Protein AF-A0A840GKE6-F1 (afdb_monomer_lite)

Secondary structure (DSSP, 8-state):
----HHHHHHH-PEEEEPPHHHHHHTTS-TTSTT--HHHHHHHHHHHHHHHH-TTEEEE--HHHHHHHHHHHHHHHHHHHHHHHHHHHHHHHHHHHHHHTT-------GGGTTHHHHHHHHHHHHHHHHHHHHTTT-

pLDDT: mean 82.99, std 14.76, range [33.56, 96.19]

Sequence (137 aa):
MAFSVSENVTRGPAVLCLHTFIILDIMRDPTRDNANPADRLAALSILSAMKSTSQIVGLLAEQVQVEFMEYVKTVREEAERALSKLRERLRRLDAIKVALGAHGVADISHYDDHVSRSKLIAECVVRRQQCFFRQVS

Radius of gyration: 19.67 Å; chains: 1; bounding box: 44×26×59 Å

Structure (mmCIF, N/CA/C/O backbone):
data_AF-A0A840GKE6-F1
#
_entry.id   AF-A0A840GKE6-F1
#
loop_
_atom_site.group_PDB
_atom_site.id
_atom_site.type_symbol
_atom_site.label_atom_id
_atom_site.label_alt_id
_atom_site.label_comp_id
_atom_site.label_asym_id
_atom_site.label_entity_id
_atom_site.label_seq_id
_atom_site.pdbx_PDB_ins_code
_atom_site.Cartn_x
_atom_site.Cartn_y
_atom_site.Cartn_z
_atom_site.occupancy
_atom_site.B_iso_or_equiv
_atom_site.auth_seq_id
_atom_site.auth_comp_id
_atom_site.auth_asym_id
_atom_site.auth_atom_id
_atom_site.pdbx_PDB_model_num
ATOM 1 N N . MET A 1 1 ? -22.616 0.599 15.126 1.00 45.31 1 MET A N 1
ATOM 2 C CA . MET A 1 1 ? -23.079 0.263 16.484 1.00 45.31 1 MET A CA 1
ATOM 3 C C . MET A 1 1 ? -21.874 0.370 17.390 1.00 45.31 1 MET A C 1
ATOM 5 O O . MET A 1 1 ? -20.964 -0.434 17.232 1.00 45.31 1 MET A O 1
ATOM 9 N N . ALA A 1 2 ? -21.811 1.401 18.230 1.00 49.44 2 ALA A N 1
ATOM 10 C CA . ALA A 1 2 ? -20.909 1.390 19.375 1.00 49.44 2 ALA A CA 1
ATOM 11 C C . ALA A 1 2 ? -21.516 0.486 20.452 1.00 49.44 2 ALA A C 1
ATOM 13 O O . ALA A 1 2 ? -22.734 0.477 20.621 1.00 49.44 2 ALA A O 1
ATOM 14 N N . PHE A 1 3 ? -20.669 -0.295 21.113 1.00 55.22 3 PHE A N 1
ATOM 15 C CA . PHE A 1 3 ? -21.050 -1.162 22.224 1.00 55.22 3 PHE A CA 1
ATOM 16 C C . PHE A 1 3 ? -20.496 -0.559 23.508 1.00 55.22 3 PHE A C 1
ATOM 18 O O . PHE A 1 3 ? -19.355 -0.089 23.520 1.00 55.22 3 PHE A O 1
ATOM 25 N N . SER A 1 4 ? -21.276 -0.604 24.586 1.00 60.75 4 SER A N 1
ATOM 26 C CA . SER A 1 4 ? -20.770 -0.272 25.920 1.00 60.75 4 SER A CA 1
ATOM 27 C C . SER A 1 4 ? -19.608 -1.204 26.299 1.00 60.75 4 SER A C 1
ATOM 29 O O . SER A 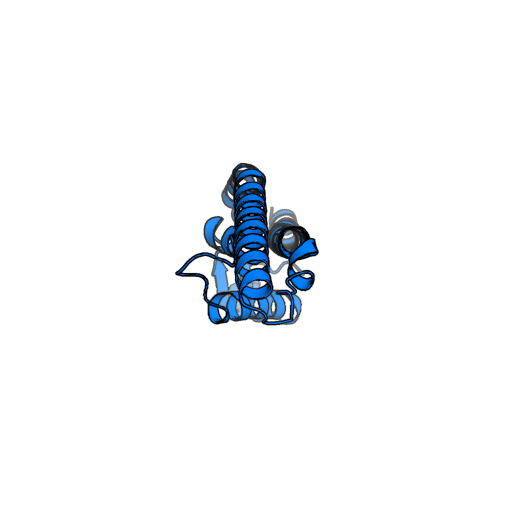1 4 ? -19.543 -2.354 25.856 1.00 60.75 4 SER A O 1
ATOM 31 N N . VAL A 1 5 ? -18.699 -0.748 27.168 1.00 63.19 5 VAL A N 1
ATOM 32 C CA . VAL A 1 5 ? -17.632 -1.596 27.738 1.00 63.19 5 VAL A CA 1
ATOM 33 C C . VAL A 1 5 ? -18.228 -2.866 28.355 1.00 63.19 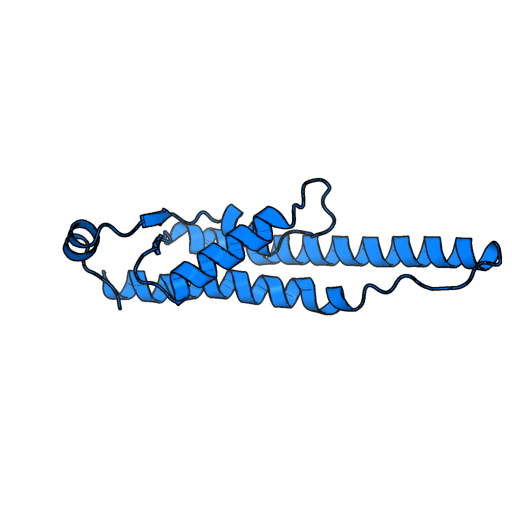5 VAL A C 1
ATOM 35 O O . VAL A 1 5 ? -17.728 -3.963 28.115 1.00 63.19 5 VAL A O 1
ATOM 38 N N . SER A 1 6 ? -19.351 -2.741 29.065 1.00 61.75 6 SER A N 1
ATOM 39 C CA . SER A 1 6 ? -20.067 -3.872 29.663 1.00 61.75 6 SER A CA 1
ATOM 40 C C . SER A 1 6 ? -20.651 -4.843 28.628 1.00 61.75 6 SER A C 1
ATOM 42 O O . SER A 1 6 ? -20.627 -6.050 28.865 1.00 61.75 6 SER A O 1
ATOM 44 N N . GLU A 1 7 ? -21.102 -4.353 27.467 1.00 63.34 7 GLU A N 1
ATOM 45 C CA . GLU A 1 7 ? -21.620 -5.174 26.357 1.00 63.34 7 GLU A CA 1
ATOM 46 C C . GLU A 1 7 ? -20.507 -5.913 25.603 1.00 63.34 7 GLU A C 1
ATOM 48 O O . GLU A 1 7 ? -20.692 -7.058 25.188 1.00 63.34 7 GLU A O 1
ATOM 53 N N . ASN A 1 8 ? -19.334 -5.290 25.444 1.00 62.97 8 ASN A N 1
ATOM 54 C CA . ASN A 1 8 ? -18.164 -5.966 24.881 1.00 62.97 8 ASN A CA 1
ATOM 55 C C . ASN A 1 8 ? -17.704 -7.103 25.799 1.00 62.97 8 ASN A C 1
ATOM 57 O O . ASN A 1 8 ? -17.503 -8.218 25.331 1.00 62.97 8 ASN A O 1
ATOM 61 N N . VAL A 1 9 ? -17.615 -6.866 27.111 1.00 65.62 9 VAL A N 1
ATOM 62 C CA . VAL A 1 9 ? -17.217 -7.912 28.070 1.00 65.62 9 VAL A CA 1
ATOM 63 C C . VAL A 1 9 ? -18.187 -9.100 28.048 1.00 65.62 9 VAL A C 1
ATOM 65 O O . VAL A 1 9 ? -17.744 -10.242 28.097 1.00 65.62 9 VAL A O 1
ATOM 68 N N . THR A 1 10 ? -19.496 -8.864 27.905 1.00 65.75 10 THR A N 1
ATOM 69 C CA . THR A 1 10 ? -20.492 -9.953 27.839 1.00 65.75 10 THR A CA 1
ATOM 70 C C . THR A 1 10 ? -20.498 -10.704 26.509 1.00 65.75 10 THR A C 1
ATOM 72 O O . THR A 1 10 ? -20.812 -11.891 26.489 1.00 65.75 10 THR A O 1
ATOM 75 N N . ARG A 1 11 ? -20.158 -10.045 25.393 1.00 68.81 11 ARG A N 1
ATOM 76 C CA . ARG A 1 11 ? -20.089 -10.682 24.065 1.00 68.81 11 ARG A CA 1
ATOM 77 C C . ARG A 1 11 ? -18.775 -11.421 23.802 1.00 68.81 11 ARG A C 1
ATOM 79 O O . ARG A 1 11 ? -18.734 -12.242 22.891 1.00 68.81 11 ARG A O 1
ATOM 86 N N . GLY A 1 12 ? -17.717 -11.102 24.548 1.00 71.25 12 GLY A N 1
ATOM 87 C CA . GLY A 1 12 ? -16.375 -11.653 24.357 1.00 71.25 12 GLY A CA 1
ATOM 88 C C . GLY A 1 12 ? -15.774 -11.470 22.951 1.00 71.25 12 GLY A C 1
ATOM 89 O O . GLY A 1 12 ? -15.119 -12.403 22.483 1.00 71.25 12 GLY A O 1
ATOM 90 N N . PRO A 1 13 ? -15.984 -10.343 22.232 1.00 73.69 13 PRO A N 1
ATOM 91 C CA . PRO A 1 13 ? -15.337 -10.146 20.947 1.00 73.69 13 PRO A CA 1
ATOM 92 C C . PRO A 1 13 ? -13.830 -9.948 21.147 1.00 73.69 13 PRO A C 1
ATOM 94 O O . PRO A 1 13 ? -13.379 -9.395 22.153 1.00 73.69 13 PRO A O 1
ATOM 97 N N . ALA A 1 14 ? -13.041 -10.358 20.159 1.00 79.88 14 ALA A N 1
ATOM 98 C CA . ALA A 1 14 ? -11.616 -10.074 20.148 1.00 79.88 14 ALA A CA 1
ATOM 99 C C . ALA A 1 14 ? -11.396 -8.564 19.961 1.00 79.88 14 ALA A C 1
ATOM 101 O O . ALA A 1 14 ? -11.904 -7.962 19.011 1.00 79.88 14 ALA A O 1
ATOM 102 N N . VAL A 1 15 ? -10.628 -7.945 20.859 1.00 81.31 15 VAL A N 1
ATOM 103 C CA . VAL A 1 15 ? -10.265 -6.526 20.761 1.00 81.31 15 VAL A CA 1
ATOM 104 C C . VAL A 1 15 ? -8.895 -6.408 20.108 1.00 81.31 15 VAL A C 1
ATOM 106 O O . VAL A 1 15 ? -7.912 -6.949 20.612 1.00 81.31 15 VAL A O 1
ATOM 109 N N . LEU A 1 16 ? -8.825 -5.689 18.989 1.00 82.44 16 LEU A N 1
ATOM 110 C CA . LEU A 1 16 ? -7.579 -5.407 18.286 1.00 82.44 16 LEU A CA 1
ATOM 111 C C . LEU A 1 16 ? -7.164 -3.954 18.512 1.00 82.44 16 LEU A C 1
ATOM 113 O O . LEU A 1 16 ? -7.769 -3.034 17.962 1.00 82.44 16 LEU A O 1
ATOM 117 N N . CYS A 1 17 ? -6.095 -3.747 19.274 1.00 84.19 17 CYS A N 1
ATOM 118 C CA . CYS A 1 17 ? -5.483 -2.432 19.432 1.00 84.19 17 CYS A CA 1
ATOM 119 C C . CYS A 1 17 ? -4.647 -2.098 18.194 1.00 84.19 17 CYS A C 1
ATOM 121 O O . CYS A 1 17 ? -3.670 -2.781 17.886 1.00 84.19 17 CYS A O 1
ATOM 123 N N . LEU A 1 18 ? -5.037 -1.052 17.472 1.00 83.81 18 LEU A N 1
ATOM 124 C CA . LEU A 1 18 ? -4.350 -0.629 16.260 1.00 83.81 18 LEU A CA 1
ATOM 125 C C . LEU A 1 18 ? -3.201 0.319 16.598 1.00 83.81 18 LEU A C 1
ATOM 127 O O . LEU A 1 18 ? -3.393 1.326 17.274 1.00 83.81 18 LEU A O 1
ATOM 131 N N . HIS A 1 19 ? -2.021 0.010 16.068 1.00 87.06 19 HIS A N 1
ATOM 132 C CA . HIS A 1 19 ? -0.828 0.844 16.167 1.00 87.06 19 HIS A CA 1
ATOM 133 C C . HIS A 1 19 ? -0.578 1.575 14.842 1.00 87.06 19 HIS A C 1
ATOM 135 O O . HIS A 1 19 ? -0.797 1.003 13.771 1.00 87.06 19 HIS A O 1
ATOM 141 N N . THR A 1 20 ? -0.048 2.799 14.890 1.00 86.44 20 THR A N 1
ATOM 142 C CA . THR A 1 20 ? 0.219 3.637 13.707 1.00 86.44 20 THR A CA 1
ATOM 143 C C . THR A 1 20 ? 1.016 2.892 12.635 1.00 86.44 20 THR A C 1
ATOM 145 O O . THR A 1 20 ? 0.595 2.821 11.482 1.00 86.44 20 THR A O 1
ATOM 148 N N . PHE A 1 21 ? 2.129 2.254 13.015 1.00 85.88 21 PHE A N 1
ATOM 149 C CA . PHE A 1 21 ? 2.945 1.457 12.089 1.00 85.88 21 PHE A CA 1
ATOM 150 C C . PHE A 1 21 ? 2.195 0.320 11.385 1.00 85.88 21 PHE A C 1
ATOM 152 O O . PHE A 1 21 ? 2.477 0.081 10.217 1.00 85.88 21 PHE A O 1
ATOM 159 N N . ILE A 1 22 ? 1.226 -0.336 12.034 1.00 83.62 22 ILE A N 1
ATOM 160 C CA . ILE A 1 22 ? 0.425 -1.403 11.404 1.00 83.62 22 ILE A CA 1
ATOM 161 C C . ILE A 1 22 ? -0.446 -0.814 10.286 1.00 83.62 22 ILE A C 1
ATOM 163 O O . ILE A 1 22 ? -0.572 -1.394 9.211 1.00 83.62 22 ILE A O 1
ATOM 167 N N . ILE A 1 23 ? -1.020 0.368 10.520 1.00 87.81 23 ILE A N 1
ATOM 168 C CA . ILE A 1 23 ? -1.852 1.068 9.533 1.00 87.81 23 ILE A CA 1
ATOM 169 C C . ILE A 1 23 ? -0.991 1.566 8.365 1.00 87.81 23 ILE A C 1
ATOM 171 O O . ILE A 1 23 ? -1.374 1.423 7.205 1.00 87.81 23 ILE A O 1
ATOM 175 N N . LEU A 1 24 ? 0.187 2.122 8.656 1.00 90.19 24 LEU A N 1
ATOM 176 C CA . LEU A 1 24 ? 1.117 2.618 7.639 1.00 90.19 24 LEU A CA 1
ATOM 177 C C . LEU A 1 24 ? 1.752 1.493 6.809 1.00 90.19 24 LEU A C 1
ATOM 179 O O . LEU A 1 24 ? 2.099 1.724 5.652 1.00 90.19 24 LEU A O 1
ATOM 183 N N . ASP A 1 25 ? 1.868 0.278 7.348 1.00 87.94 25 ASP A N 1
ATOM 184 C CA . ASP A 1 25 ? 2.379 -0.889 6.615 1.00 87.94 25 ASP A CA 1
ATOM 185 C C . ASP A 1 25 ? 1.513 -1.252 5.398 1.00 87.94 25 ASP A C 1
ATOM 187 O O . ASP A 1 25 ? 2.043 -1.705 4.385 1.00 87.94 25 ASP A O 1
ATOM 191 N N . ILE A 1 26 ? 0.213 -0.930 5.425 1.00 88.31 26 ILE A N 1
ATOM 192 C CA . ILE A 1 26 ? -0.688 -1.055 4.265 1.00 88.31 26 ILE A CA 1
ATOM 193 C C . ILE A 1 26 ? -0.188 -0.206 3.084 1.00 88.31 26 ILE A C 1
ATOM 195 O O . ILE A 1 26 ? -0.313 -0.604 1.926 1.00 88.31 26 ILE A O 1
ATOM 199 N N . MET A 1 27 ? 0.369 0.972 3.376 1.00 90.38 27 MET A N 1
ATOM 200 C CA . MET A 1 27 ? 0.826 1.954 2.388 1.00 90.38 27 MET A CA 1
ATOM 201 C C . MET A 1 27 ? 2.294 1.807 2.009 1.00 90.38 27 MET A C 1
ATOM 203 O O . MET A 1 27 ? 2.737 2.439 1.050 1.00 90.38 27 MET A O 1
ATOM 207 N N . ARG A 1 28 ? 3.063 1.033 2.778 1.00 89.31 28 ARG A N 1
ATOM 208 C CA . ARG A 1 28 ? 4.508 0.954 2.600 1.00 89.31 28 ARG A CA 1
ATOM 209 C C . ARG A 1 28 ? 4.880 0.357 1.251 1.00 89.31 28 ARG A C 1
ATOM 211 O O . ARG A 1 28 ? 4.161 -0.453 0.660 1.00 89.31 28 ARG A O 1
ATOM 218 N N . ASP A 1 29 ? 6.051 0.784 0.801 1.00 89.00 29 ASP A N 1
ATOM 219 C CA . ASP A 1 29 ? 6.672 0.385 -0.452 1.00 89.00 29 ASP A CA 1
ATOM 220 C C . ASP A 1 29 ? 6.569 -1.142 -0.694 1.00 89.00 29 ASP A C 1
ATOM 222 O O . ASP A 1 29 ? 7.062 -1.923 0.129 1.00 89.00 29 ASP A O 1
ATOM 226 N N . PRO A 1 30 ? 5.928 -1.582 -1.799 1.00 88.50 30 PRO A N 1
ATOM 227 C CA . PRO A 1 30 ? 5.796 -2.997 -2.146 1.00 88.50 30 PRO A CA 1
ATOM 228 C C . PRO A 1 30 ? 7.097 -3.644 -2.629 1.00 88.50 30 PRO A C 1
ATOM 230 O O . PRO A 1 30 ? 7.126 -4.855 -2.811 1.00 88.50 30 PRO A O 1
ATOM 233 N N . THR A 1 31 ? 8.153 -2.863 -2.857 1.00 90.00 31 THR A N 1
ATOM 234 C CA . THR A 1 31 ? 9.440 -3.337 -3.385 1.00 90.00 31 THR A CA 1
ATOM 235 C C . THR A 1 31 ? 10.480 -3.629 -2.304 1.00 90.00 31 THR A C 1
ATOM 237 O O . THR A 1 31 ? 11.593 -4.038 -2.626 1.00 90.00 31 THR A O 1
ATOM 240 N N . ARG A 1 32 ? 10.136 -3.433 -1.024 1.00 88.94 32 ARG A N 1
ATOM 241 C CA . ARG A 1 32 ? 11.022 -3.741 0.105 1.00 88.94 32 ARG A CA 1
ATOM 242 C C . ARG A 1 32 ? 11.314 -5.237 0.171 1.00 88.94 32 ARG A C 1
ATOM 244 O O . ARG A 1 32 ? 10.408 -6.045 0.007 1.00 88.94 32 ARG A O 1
ATOM 251 N N . ASP A 1 33 ? 12.537 -5.593 0.554 1.00 87.94 33 ASP A N 1
ATOM 252 C CA . ASP A 1 33 ? 12.962 -6.998 0.680 1.00 87.94 33 ASP A CA 1
ATOM 253 C C . ASP A 1 33 ? 12.120 -7.799 1.685 1.00 87.94 33 ASP A C 1
ATOM 255 O O . ASP A 1 33 ? 11.969 -9.010 1.56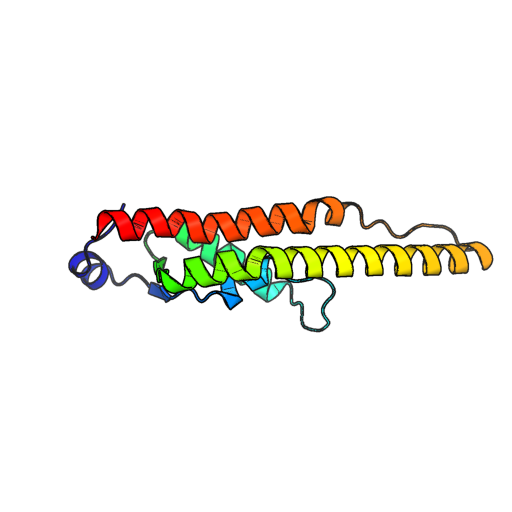4 1.00 87.94 33 ASP A O 1
ATOM 259 N N . ASN A 1 34 ? 11.552 -7.117 2.681 1.00 86.19 34 ASN A N 1
ATOM 260 C CA . ASN A 1 34 ? 10.686 -7.715 3.689 1.00 86.19 34 ASN A CA 1
ATOM 261 C C . ASN A 1 34 ? 9.186 -7.566 3.382 1.00 86.19 34 ASN A C 1
ATOM 263 O O . ASN A 1 34 ? 8.364 -7.854 4.250 1.00 86.19 34 ASN A O 1
ATOM 267 N N . ALA A 1 35 ? 8.806 -7.088 2.192 1.00 86.19 35 ALA A N 1
ATOM 268 C CA . ALA A 1 35 ? 7.405 -6.993 1.807 1.00 86.19 35 ALA A CA 1
ATOM 269 C C . ALA A 1 35 ? 6.832 -8.398 1.573 1.00 86.19 35 ALA A C 1
ATOM 271 O O . ALA A 1 35 ? 7.162 -9.066 0.595 1.00 86.19 35 ALA A O 1
ATOM 272 N N . ASN A 1 36 ? 5.938 -8.836 2.460 1.00 86.44 36 ASN A N 1
ATOM 273 C CA . ASN A 1 36 ? 5.285 -10.135 2.359 1.00 86.44 36 ASN A CA 1
ATOM 274 C C . ASN A 1 36 ? 3.806 -9.975 1.950 1.00 86.44 36 ASN A C 1
ATOM 276 O O . ASN A 1 36 ? 3.050 -9.263 2.621 1.00 86.44 36 ASN A O 1
ATOM 280 N N . PRO A 1 37 ? 3.343 -10.631 0.869 1.00 87.31 37 PRO A N 1
ATO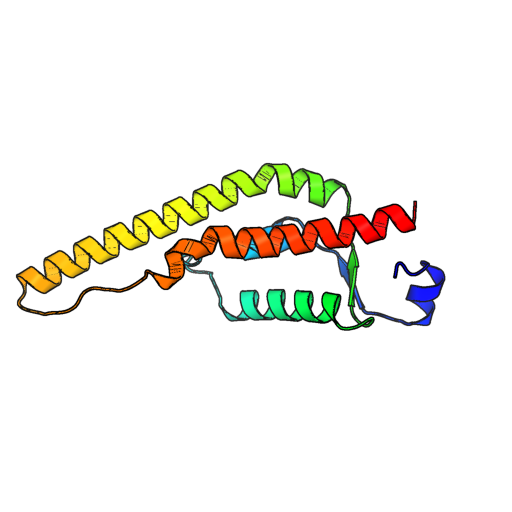M 281 C CA . PRO A 1 37 ? 1.933 -10.598 0.487 1.00 87.31 37 PRO A CA 1
ATOM 282 C C . PRO A 1 37 ? 1.005 -11.189 1.559 1.00 87.31 37 PRO A C 1
ATOM 284 O O . PRO A 1 37 ? -0.133 -10.731 1.679 1.00 87.31 37 PRO A O 1
ATOM 287 N N . ALA A 1 38 ? 1.472 -12.153 2.361 1.00 86.69 38 ALA A N 1
ATOM 288 C CA . ALA A 1 38 ? 0.683 -12.742 3.441 1.00 86.69 38 ALA A CA 1
ATOM 289 C C . ALA A 1 38 ? 0.285 -11.698 4.496 1.00 86.69 38 ALA A C 1
ATOM 291 O O . ALA A 1 38 ? -0.870 -11.671 4.918 1.00 86.69 38 ALA A O 1
ATOM 292 N N . ASP A 1 39 ? 1.190 -10.778 4.839 1.00 83.44 39 ASP A N 1
ATOM 293 C CA . ASP A 1 39 ? 0.927 -9.723 5.825 1.00 83.44 39 ASP A CA 1
ATOM 294 C C . ASP A 1 39 ? -0.139 -8.746 5.314 1.00 83.44 39 ASP A C 1
ATOM 296 O O . ASP A 1 39 ? -1.052 -8.351 6.043 1.00 83.44 39 ASP A O 1
ATOM 300 N N . ARG A 1 40 ? -0.094 -8.418 4.015 1.00 84.06 40 ARG A N 1
ATOM 301 C CA . ARG A 1 40 ? -1.107 -7.570 3.366 1.00 84.06 40 ARG A CA 1
ATOM 302 C C . ARG A 1 40 ? -2.472 -8.252 3.336 1.00 84.06 40 ARG A C 1
ATOM 304 O O . ARG A 1 40 ? -3.482 -7.617 3.636 1.00 84.06 40 ARG A O 1
ATOM 311 N N . LEU A 1 41 ? -2.513 -9.542 3.006 1.00 87.50 41 LEU A N 1
ATOM 312 C CA . LEU A 1 41 ? -3.746 -10.331 3.016 1.00 87.50 41 LEU A CA 1
ATOM 313 C C . LEU A 1 41 ? -4.327 -10.459 4.427 1.00 87.50 41 LEU A C 1
ATOM 315 O O . LEU A 1 41 ? -5.539 -10.311 4.597 1.00 87.50 41 LEU A O 1
ATOM 319 N N . ALA A 1 42 ? -3.486 -10.674 5.438 1.00 84.19 42 ALA A N 1
ATOM 320 C CA . ALA A 1 42 ? -3.903 -10.725 6.834 1.00 84.19 42 ALA A CA 1
ATOM 321 C C . ALA A 1 42 ? -4.498 -9.381 7.282 1.00 84.19 42 ALA A C 1
ATOM 323 O O . ALA A 1 42 ? -5.612 -9.352 7.809 1.00 84.19 42 ALA A O 1
ATOM 324 N N . ALA A 1 43 ? -3.829 -8.262 6.986 1.00 81.56 43 ALA A N 1
ATOM 325 C CA . ALA A 1 43 ? -4.328 -6.923 7.300 1.00 81.56 43 ALA A CA 1
ATOM 326 C C . ALA A 1 43 ? -5.689 -6.636 6.637 1.00 81.56 43 ALA A C 1
ATOM 328 O O . ALA A 1 43 ? -6.612 -6.139 7.288 1.00 81.56 43 ALA A O 1
ATOM 329 N N . LEU A 1 44 ? -5.855 -6.999 5.359 1.00 84.19 44 LEU A N 1
ATOM 330 C CA . LEU A 1 44 ? -7.127 -6.848 4.644 1.00 84.19 44 LEU A CA 1
ATOM 331 C C . LEU A 1 44 ? -8.226 -7.764 5.196 1.00 84.19 44 LEU A C 1
ATOM 333 O O . LEU A 1 44 ? -9.380 -7.344 5.280 1.00 84.19 44 LEU A O 1
ATOM 337 N N . SER A 1 45 ? -7.880 -8.988 5.599 1.00 85.25 45 SER A N 1
ATOM 338 C CA . SER A 1 45 ? -8.822 -9.950 6.186 1.00 85.25 45 SER A CA 1
ATOM 339 C C . SER A 1 45 ? -9.325 -9.475 7.545 1.00 85.25 45 SER A C 1
ATOM 341 O O . SER A 1 45 ? -10.529 -9.487 7.789 1.00 85.25 45 SER A O 1
ATOM 343 N N . ILE A 1 46 ? -8.427 -8.966 8.391 1.00 80.19 46 ILE A N 1
ATOM 344 C CA . ILE A 1 46 ? -8.771 -8.340 9.671 1.00 80.19 46 ILE A CA 1
ATOM 345 C C . ILE A 1 46 ? -9.669 -7.123 9.439 1.00 80.19 46 ILE A C 1
ATOM 347 O O . ILE A 1 46 ? -10.724 -7.008 10.061 1.00 80.19 46 ILE A O 1
ATOM 351 N N . LEU A 1 47 ? -9.312 -6.244 8.496 1.00 80.44 47 LEU A N 1
ATOM 352 C CA . LEU A 1 47 ? -10.135 -5.084 8.160 1.00 80.44 47 LEU A CA 1
ATOM 353 C C . LEU A 1 47 ? -11.525 -5.495 7.655 1.00 80.44 47 LEU A C 1
ATOM 355 O O . LEU A 1 47 ? -12.515 -4.844 7.982 1.00 80.44 47 LEU A O 1
ATOM 359 N N . SER A 1 48 ? -11.613 -6.561 6.860 1.00 83.06 48 SER A N 1
ATOM 360 C CA . SER A 1 48 ? -12.881 -7.120 6.394 1.00 83.06 48 SER A CA 1
ATOM 361 C C . SER A 1 48 ? -13.704 -7.685 7.554 1.00 83.06 48 SER A C 1
ATOM 363 O O . SER A 1 48 ? -14.875 -7.342 7.688 1.00 83.06 48 SER A O 1
ATOM 365 N N . ALA A 1 49 ? -13.089 -8.452 8.457 1.00 81.88 49 ALA A N 1
ATOM 366 C CA . ALA A 1 49 ? -13.747 -9.004 9.639 1.00 81.88 49 ALA A CA 1
ATOM 367 C C . ALA A 1 49 ? -14.273 -7.906 10.576 1.00 81.88 49 ALA A C 1
ATOM 369 O O . ALA A 1 49 ? -15.418 -7.981 11.019 1.00 81.88 49 ALA A O 1
ATOM 370 N N . MET A 1 50 ? -13.501 -6.835 10.786 1.00 78.94 50 MET A N 1
ATOM 371 C CA . MET A 1 50 ? -13.942 -5.628 11.502 1.00 78.94 50 MET A CA 1
ATOM 372 C C . MET A 1 50 ? -15.092 -4.893 10.790 1.00 78.94 50 MET A C 1
ATOM 374 O O . MET A 1 50 ? -15.814 -4.098 11.401 1.00 78.94 50 MET A O 1
ATOM 378 N N . LYS A 1 51 ? -15.248 -5.093 9.473 1.00 76.94 51 LYS A N 1
ATOM 379 C CA . LYS A 1 51 ? -16.321 -4.484 8.679 1.00 76.94 51 LYS A CA 1
ATOM 380 C C . LYS A 1 51 ? -17.620 -5.282 8.726 1.00 76.94 51 LYS A C 1
ATOM 382 O O . LYS A 1 51 ? -18.676 -4.650 8.774 1.00 76.94 51 LYS A O 1
ATOM 387 N N . SER A 1 52 ? -17.530 -6.610 8.663 1.00 74.19 52 SER A N 1
ATOM 388 C CA . SER A 1 52 ? -18.654 -7.521 8.417 1.00 74.19 52 SER A CA 1
ATOM 389 C C . SER A 1 52 ? -19.143 -8.276 9.651 1.00 74.19 52 SER A C 1
ATOM 391 O O . SER A 1 52 ? -20.304 -8.674 9.687 1.00 74.19 52 SER A O 1
ATOM 393 N N . THR A 1 53 ? -18.298 -8.466 10.664 1.00 64.38 53 THR A N 1
ATOM 394 C CA . THR A 1 53 ? -18.629 -9.260 11.853 1.00 64.38 53 THR A CA 1
ATOM 395 C C . THR A 1 53 ? -18.552 -8.410 13.116 1.00 64.38 53 THR A C 1
ATOM 397 O O . THR A 1 53 ? -17.725 -7.509 13.223 1.00 64.38 53 THR A O 1
ATOM 400 N N . SER A 1 54 ? -19.379 -8.715 14.118 1.00 64.88 54 SER A N 1
ATOM 401 C CA . SER A 1 54 ? -19.237 -8.154 15.470 1.00 64.88 54 SER A CA 1
ATOM 402 C C . SER A 1 54 ? -18.199 -8.905 16.320 1.00 64.88 54 SER A C 1
ATOM 404 O O . SER A 1 54 ? -18.221 -8.776 17.540 1.00 64.88 54 SER A O 1
ATOM 406 N N . GLN A 1 55 ? -17.346 -9.736 15.705 1.00 73.81 55 GLN A N 1
ATOM 407 C CA . GLN A 1 55 ? -16.387 -10.597 16.408 1.00 73.81 55 GLN A CA 1
ATOM 408 C C . GLN A 1 55 ? -15.043 -9.917 16.669 1.00 73.81 55 GLN A C 1
ATOM 410 O O . GLN A 1 55 ? -14.371 -10.287 17.627 1.00 73.81 55 GLN A O 1
ATOM 415 N N . ILE A 1 56 ? -14.659 -8.931 15.848 1.00 79.50 56 ILE A N 1
ATOM 416 C CA . ILE A 1 56 ? -13.440 -8.141 16.048 1.00 79.50 56 ILE A CA 1
ATOM 417 C C . ILE A 1 56 ? -13.812 -6.673 16.212 1.00 79.50 56 ILE A C 1
ATOM 419 O O . ILE A 1 56 ? -14.362 -6.053 15.299 1.00 79.50 56 ILE A O 1
ATOM 423 N N . VAL A 1 57 ? -13.459 -6.106 17.362 1.00 80.25 57 VAL A N 1
ATOM 424 C CA . VAL A 1 57 ? -13.582 -4.673 17.637 1.00 80.25 57 VAL A CA 1
ATOM 425 C C . VAL A 1 57 ? -12.190 -4.063 17.562 1.00 80.25 57 VAL A C 1
ATOM 427 O O . VAL A 1 57 ? -11.310 -4.400 18.347 1.00 80.25 57 VAL A O 1
ATOM 430 N N . GLY A 1 58 ? -11.971 -3.173 16.595 1.00 79.06 58 GLY A N 1
ATOM 431 C CA . GLY A 1 58 ? -10.738 -2.390 16.560 1.00 79.06 58 GLY A CA 1
ATOM 432 C C . GLY A 1 58 ? -10.803 -1.247 17.565 1.00 79.06 58 GLY A C 1
ATOM 433 O O . GLY A 1 58 ? -11.835 -0.596 17.671 1.00 79.06 58 GLY A O 1
ATOM 434 N N . LEU A 1 59 ? -9.703 -0.993 18.263 1.00 82.12 59 LEU A N 1
ATOM 435 C CA . LEU A 1 59 ? -9.528 0.159 19.137 1.00 82.12 59 LEU A CA 1
ATOM 436 C C . LEU A 1 59 ? -8.416 1.039 18.568 1.00 82.12 59 LEU A C 1
ATOM 438 O O . LEU A 1 59 ? -7.318 0.555 18.290 1.00 82.12 59 LEU A O 1
ATOM 442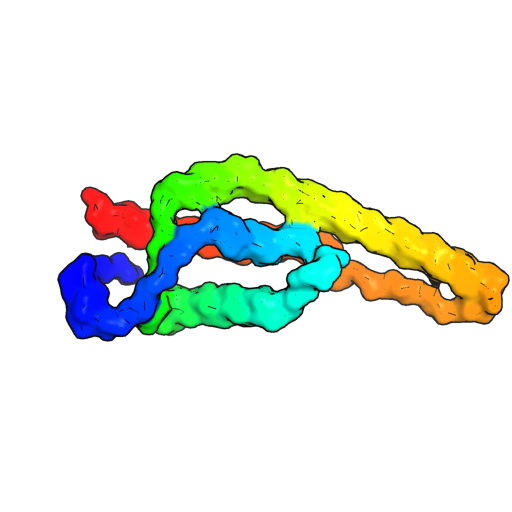 N N . LEU A 1 60 ? -8.702 2.327 18.400 1.00 83.31 60 LEU A N 1
ATOM 443 C CA . LEU A 1 60 ? -7.744 3.317 17.920 1.00 83.31 60 LEU A CA 1
ATOM 444 C C . LEU A 1 60 ? -7.637 4.440 18.945 1.00 83.31 60 LEU A C 1
ATOM 446 O O . LEU A 1 60 ? -8.610 5.159 19.171 1.00 83.31 60 LEU A O 1
ATOM 450 N N . ALA A 1 61 ? -6.463 4.593 19.550 1.00 85.12 61 ALA A N 1
ATOM 451 C CA . ALA A 1 61 ? -6.199 5.727 20.424 1.00 85.12 61 ALA A CA 1
ATOM 452 C C . ALA A 1 61 ? -6.140 7.032 19.612 1.00 85.12 61 ALA A C 1
ATOM 454 O O . ALA A 1 61 ? -5.743 7.031 18.445 1.00 85.12 61 ALA A O 1
ATOM 455 N N . GLU A 1 62 ? -6.493 8.156 20.235 1.00 85.38 62 GLU A N 1
ATOM 456 C CA . GLU A 1 62 ? -6.401 9.479 19.602 1.00 85.38 62 GLU A CA 1
ATOM 457 C C . GLU A 1 62 ? -4.970 9.789 19.138 1.00 85.38 62 GLU A C 1
ATOM 459 O O . GLU A 1 62 ? -4.771 10.230 18.008 1.00 85.38 62 GLU A O 1
ATOM 464 N N . GLN A 1 63 ? -3.966 9.443 19.950 1.00 87.69 63 GLN A N 1
ATOM 465 C CA . GLN A 1 63 ? -2.553 9.608 19.599 1.00 87.69 63 GLN A CA 1
ATOM 466 C C . GLN A 1 63 ? -2.185 8.898 18.285 1.00 87.69 63 GLN A C 1
ATOM 468 O O . GLN A 1 63 ? -1.459 9.458 17.471 1.00 87.69 63 GLN A O 1
ATOM 473 N N . VAL A 1 64 ? -2.746 7.713 18.016 1.00 88.81 64 VAL A N 1
ATOM 474 C CA . VAL A 1 64 ? -2.499 6.977 16.762 1.00 88.81 64 VAL A CA 1
ATOM 475 C C . VAL A 1 64 ? -3.036 7.746 15.550 1.00 88.81 64 VAL A C 1
ATOM 477 O O . VAL A 1 64 ? -2.471 7.666 14.462 1.00 88.81 64 VAL A O 1
ATOM 480 N N . GLN A 1 65 ? -4.109 8.525 15.713 1.00 87.50 65 GLN A N 1
ATOM 481 C CA . GLN A 1 65 ? -4.626 9.383 14.642 1.00 87.50 65 GLN A CA 1
ATOM 482 C C . GLN A 1 65 ? -3.671 10.539 14.348 1.00 87.50 65 GLN A C 1
ATOM 484 O O . GLN A 1 65 ? -3.411 10.832 13.181 1.00 87.50 65 GLN A O 1
ATOM 489 N N . VAL A 1 66 ? -3.144 11.172 15.398 1.00 91.38 66 VAL A N 1
ATOM 490 C CA . VAL A 1 66 ? -2.170 12.263 15.281 1.00 91.38 66 VAL A CA 1
ATOM 491 C C . VAL A 1 66 ? -0.908 11.764 14.582 1.00 91.38 66 VAL A C 1
ATOM 493 O O . VAL A 1 66 ? -0.522 12.317 13.554 1.00 91.38 66 VAL A O 1
ATOM 496 N N . GLU A 1 67 ? -0.336 10.658 15.062 1.00 92.69 67 GLU A N 1
ATOM 497 C CA . GLU A 1 67 ? 0.844 10.035 14.456 1.00 92.69 67 GLU A CA 1
ATOM 498 C C . GLU A 1 67 ? 0.577 9.612 13.002 1.00 92.69 67 GLU A C 1
ATOM 500 O O . GLU A 1 67 ? 1.414 9.808 12.121 1.00 92.69 67 GLU A O 1
ATOM 505 N N . PHE A 1 68 ? -0.608 9.071 12.699 1.00 93.12 68 PHE A N 1
ATOM 506 C CA . PHE A 1 68 ? -0.961 8.728 11.322 1.00 93.12 68 PHE A CA 1
ATOM 507 C C . PHE A 1 68 ? -0.947 9.964 10.414 1.00 93.12 68 PHE A C 1
ATOM 509 O O . PHE A 1 68 ? -0.399 9.902 9.314 1.00 93.12 68 PHE A O 1
ATOM 516 N N . MET A 1 69 ? -1.506 11.093 10.858 1.00 93.31 69 MET A N 1
ATOM 517 C CA . MET A 1 69 ? -1.510 12.334 10.075 1.00 93.31 69 MET A CA 1
ATOM 518 C C . MET A 1 69 ? -0.119 12.936 9.896 1.00 93.31 69 MET A C 1
ATOM 520 O O . MET A 1 69 ? 0.156 13.504 8.838 1.00 93.31 69 MET A O 1
ATOM 524 N N . GLU A 1 70 ? 0.766 12.749 10.870 1.00 95.12 70 GLU A N 1
ATOM 525 C CA . GLU A 1 70 ? 2.168 13.152 10.781 1.00 95.12 70 GLU A CA 1
ATOM 526 C C . GLU A 1 70 ? 2.929 12.339 9.719 1.00 95.12 70 GLU A C 1
ATOM 528 O O . GLU A 1 70 ? 3.611 12.903 8.861 1.00 95.12 70 GLU A O 1
ATOM 533 N N . TYR A 1 71 ? 2.771 11.011 9.716 1.00 95.44 71 TYR A N 1
ATOM 534 C CA . TYR A 1 71 ? 3.610 10.123 8.902 1.00 95.44 71 TYR A CA 1
ATOM 535 C C . TYR A 1 71 ? 3.019 9.729 7.544 1.00 95.44 71 TYR A C 1
ATOM 537 O O . TYR A 1 71 ? 3.773 9.328 6.651 1.00 95.44 71 TYR A O 1
ATOM 545 N N . VAL A 1 72 ? 1.702 9.854 7.330 1.00 95.12 72 VAL A N 1
ATOM 546 C CA . VAL A 1 72 ? 1.040 9.390 6.093 1.00 95.12 72 VAL A CA 1
ATOM 547 C C . VAL A 1 72 ? 1.641 10.016 4.834 1.00 95.12 72 VAL A C 1
ATOM 549 O O . VAL A 1 72 ? 1.786 9.342 3.812 1.00 95.12 72 VAL A O 1
ATOM 552 N N . LYS A 1 73 ? 2.024 11.299 4.895 1.00 95.31 73 LYS A N 1
ATOM 553 C CA . LYS A 1 73 ? 2.628 12.008 3.762 1.00 95.31 73 LYS A CA 1
ATOM 554 C C . LYS A 1 73 ? 3.999 11.427 3.426 1.00 95.31 73 LYS A C 1
ATOM 556 O O . LYS A 1 73 ? 4.250 11.127 2.261 1.00 95.31 73 LYS A O 1
ATOM 561 N N . THR A 1 74 ? 4.845 11.233 4.433 1.00 95.56 74 THR A N 1
ATOM 562 C CA . THR A 1 74 ? 6.202 10.701 4.270 1.00 95.56 74 THR A CA 1
ATOM 563 C C . THR A 1 74 ? 6.175 9.283 3.711 1.00 95.56 74 THR A C 1
ATOM 565 O O . THR A 1 74 ? 6.832 9.011 2.709 1.00 95.56 74 THR A O 1
ATOM 568 N N . VAL A 1 75 ? 5.342 8.403 4.277 1.00 95.12 75 VAL A N 1
ATOM 569 C CA . VAL A 1 75 ? 5.210 7.010 3.812 1.00 95.12 75 VAL A CA 1
ATOM 570 C C . VAL A 1 75 ? 4.694 6.944 2.373 1.00 95.12 75 VAL A C 1
ATOM 572 O O . VAL A 1 75 ? 5.192 6.157 1.568 1.00 95.12 75 VAL A O 1
ATOM 575 N N . ARG A 1 76 ? 3.729 7.802 2.017 1.00 95.19 76 ARG A N 1
ATOM 576 C CA . ARG A 1 76 ? 3.235 7.934 0.639 1.00 95.19 76 ARG A CA 1
ATOM 577 C C . ARG A 1 76 ? 4.367 8.304 -0.323 1.00 95.19 76 ARG A C 1
ATOM 579 O O . ARG A 1 76 ? 4.540 7.649 -1.346 1.00 95.19 76 ARG A O 1
ATOM 586 N N . GLU A 1 77 ? 5.142 9.333 0.008 1.00 95.75 77 GLU A N 1
ATOM 587 C CA . GLU A 1 77 ? 6.250 9.801 -0.831 1.00 95.75 77 GLU A CA 1
ATOM 588 C C . GLU A 1 77 ? 7.366 8.758 -0.958 1.00 95.75 77 GLU A C 1
ATOM 590 O O . GLU A 1 77 ? 7.968 8.619 -2.021 1.00 95.75 77 GLU A O 1
ATOM 595 N N . GLU A 1 78 ? 7.648 7.997 0.100 1.00 95.19 78 GLU A N 1
ATOM 596 C CA . GLU A 1 78 ? 8.589 6.875 0.051 1.00 95.19 78 GLU A CA 1
ATOM 597 C C . GLU A 1 78 ? 8.139 5.790 -0.928 1.00 95.19 78 GLU A C 1
ATOM 599 O O . GLU A 1 78 ? 8.927 5.388 -1.786 1.00 95.19 78 GLU A O 1
ATOM 604 N N . ALA A 1 79 ? 6.873 5.371 -0.855 1.00 94.88 79 ALA A N 1
ATOM 605 C CA . ALA A 1 79 ? 6.315 4.376 -1.766 1.00 94.88 79 ALA A CA 1
ATOM 606 C C . ALA A 1 79 ? 6.303 4.868 -3.227 1.00 94.88 79 ALA A C 1
ATOM 608 O O . ALA A 1 79 ? 6.679 4.125 -4.135 1.00 94.88 79 ALA A O 1
ATOM 609 N N . GLU A 1 80 ? 5.948 6.135 -3.469 1.00 96.00 80 GLU A N 1
ATOM 610 C CA . GLU A 1 80 ? 6.001 6.754 -4.803 1.00 96.00 80 GLU A CA 1
ATOM 611 C C . GLU A 1 80 ? 7.426 6.772 -5.363 1.00 96.00 80 GLU A C 1
ATOM 613 O O . GLU A 1 80 ? 7.659 6.372 -6.509 1.00 96.00 80 GLU A O 1
ATOM 618 N N . ARG A 1 81 ? 8.402 7.192 -4.546 1.00 96.19 81 ARG A N 1
ATOM 619 C CA . ARG A 1 81 ? 9.819 7.202 -4.931 1.00 96.19 81 ARG A CA 1
ATOM 620 C C . ARG A 1 81 ? 10.321 5.799 -5.258 1.00 96.19 81 ARG A C 1
ATOM 622 O O . ARG A 1 81 ? 11.056 5.641 -6.233 1.00 96.19 81 ARG A O 1
ATOM 629 N N . ALA A 1 82 ? 9.940 4.792 -4.480 1.00 95.25 82 ALA A N 1
ATOM 630 C CA . ALA A 1 82 ? 10.357 3.414 -4.711 1.00 95.25 82 ALA A CA 1
ATOM 631 C C . ALA A 1 82 ? 9.787 2.840 -6.017 1.00 95.25 82 ALA A C 1
ATOM 633 O O . ALA A 1 82 ? 10.544 2.318 -6.838 1.00 95.25 82 ALA A O 1
ATOM 634 N N . LEU A 1 83 ? 8.490 3.034 -6.278 1.00 95.31 83 LEU A N 1
ATOM 635 C CA . LEU A 1 83 ? 7.867 2.620 -7.539 1.00 95.31 83 LEU A CA 1
ATOM 636 C C . LEU A 1 83 ? 8.458 3.357 -8.748 1.00 95.31 83 LEU A C 1
ATOM 638 O O . LEU A 1 83 ? 8.650 2.758 -9.806 1.00 95.31 83 LEU A O 1
ATOM 642 N N . SER A 1 84 ? 8.797 4.640 -8.599 1.00 95.19 84 SER A N 1
ATOM 643 C CA . SER A 1 84 ? 9.497 5.399 -9.641 1.00 95.19 84 SER A CA 1
ATOM 644 C C . SER A 1 84 ? 10.876 4.799 -9.953 1.00 95.19 84 SER A C 1
ATOM 646 O O . SER A 1 84 ? 11.191 4.531 -11.114 1.00 95.19 84 SER A O 1
ATOM 648 N N . LYS A 1 85 ? 11.664 4.475 -8.918 1.00 95.88 85 LYS A N 1
ATOM 649 C CA . LYS A 1 85 ? 12.961 3.795 -9.073 1.00 95.88 85 LYS A CA 1
ATOM 650 C C . LYS A 1 85 ? 12.818 2.412 -9.711 1.00 95.88 85 LYS A C 1
ATOM 652 O O . LYS A 1 85 ? 13.654 2.035 -10.530 1.00 95.88 85 LYS A O 1
ATOM 657 N N . LEU A 1 86 ? 11.777 1.652 -9.364 1.00 95.06 86 LEU A N 1
ATOM 658 C CA . LEU A 1 86 ? 11.494 0.365 -10.002 1.00 95.06 86 LEU A CA 1
ATOM 659 C C . LEU A 1 86 ? 11.212 0.544 -11.500 1.00 95.06 86 LEU A C 1
ATOM 661 O O . LEU A 1 86 ? 11.823 -0.151 -12.310 1.00 95.06 86 LEU A O 1
ATOM 665 N N . ARG A 1 87 ? 10.359 1.507 -11.879 1.00 95.12 87 ARG A N 1
ATOM 666 C CA . ARG A 1 87 ? 10.081 1.836 -13.290 1.00 95.12 87 ARG A CA 1
ATOM 667 C C . ARG A 1 87 ? 11.358 2.170 -14.056 1.00 95.12 87 ARG A C 1
ATOM 669 O O . ARG A 1 87 ? 11.556 1.675 -15.160 1.00 95.12 87 ARG A O 1
ATOM 676 N N . GLU A 1 88 ? 12.238 2.983 -13.477 1.00 95.81 88 GLU A N 1
ATOM 677 C CA . GLU A 1 88 ? 13.518 3.336 -14.099 1.00 95.81 88 GLU A CA 1
ATOM 678 C C . GLU A 1 88 ? 14.425 2.110 -14.292 1.00 95.81 88 GLU A C 1
ATOM 680 O O . GLU A 1 88 ? 14.981 1.905 -15.374 1.00 95.81 88 GLU A O 1
ATOM 685 N N . ARG A 1 89 ? 14.526 1.248 -13.271 1.00 95.38 89 ARG A N 1
ATOM 686 C CA . ARG A 1 89 ? 15.302 0.001 -13.347 1.00 95.38 89 ARG A CA 1
ATOM 687 C C . ARG A 1 89 ? 14.780 -0.928 -14.440 1.00 95.38 89 ARG A C 1
ATOM 689 O O . ARG A 1 89 ? 15.590 -1.450 -15.203 1.00 95.38 89 ARG A O 1
ATOM 696 N N . LEU A 1 90 ? 13.462 -1.105 -14.534 1.00 95.50 90 LEU A N 1
ATOM 697 C CA . LEU A 1 90 ? 12.834 -1.935 -15.563 1.00 95.50 90 LEU A CA 1
ATOM 698 C C . LEU A 1 90 ? 13.085 -1.376 -16.965 1.00 95.50 90 LEU A C 1
ATOM 700 O O . LEU A 1 90 ? 13.568 -2.111 -17.819 1.00 95.50 90 LEU A O 1
ATOM 704 N N . ARG A 1 91 ? 12.910 -0.063 -17.175 1.00 94.31 91 ARG A N 1
ATOM 705 C CA . ARG A 1 91 ? 13.230 0.590 -18.460 1.00 94.31 91 ARG A CA 1
ATOM 706 C C . ARG A 1 91 ? 14.675 0.356 -18.891 1.00 94.31 91 ARG A C 1
ATOM 708 O O . ARG A 1 91 ? 14.936 0.104 -20.064 1.00 94.31 91 ARG A O 1
ATOM 715 N N . ARG A 1 92 ? 15.622 0.426 -17.950 1.00 95.38 92 ARG A N 1
ATOM 716 C CA . ARG A 1 92 ? 17.037 0.153 -18.231 1.00 95.38 92 ARG A CA 1
ATOM 717 C C . ARG A 1 92 ? 17.268 -1.306 -18.634 1.00 95.38 92 ARG A C 1
ATOM 719 O O . ARG A 1 92 ? 18.025 -1.553 -19.567 1.00 95.38 92 ARG A O 1
ATOM 726 N N . LEU A 1 93 ? 16.637 -2.260 -17.947 1.00 95.12 93 LEU A N 1
ATOM 727 C CA . LEU A 1 93 ? 16.730 -3.684 -18.292 1.00 95.12 93 LEU A CA 1
ATOM 728 C C . LEU A 1 93 ? 16.112 -3.976 -19.661 1.00 95.12 93 LEU A C 1
ATOM 730 O O . LEU A 1 93 ? 16.725 -4.679 -20.462 1.00 95.12 93 LEU A O 1
ATOM 734 N N . ASP A 1 94 ? 14.953 -3.389 -19.951 1.00 94.75 94 ASP A N 1
ATOM 735 C CA . ASP A 1 94 ? 14.285 -3.525 -21.243 1.00 94.75 94 ASP A CA 1
ATOM 736 C C . ASP A 1 94 ? 15.160 -2.969 -22.377 1.00 94.75 94 ASP A C 1
ATOM 738 O O . ASP A 1 94 ? 15.331 -3.633 -23.396 1.00 94.75 94 ASP A O 1
ATOM 742 N N . ALA A 1 95 ? 15.805 -1.813 -22.181 1.00 92.81 95 ALA A N 1
ATOM 743 C CA . ALA A 1 95 ? 16.734 -1.245 -23.162 1.00 92.81 95 ALA A CA 1
ATOM 744 C C . ALA A 1 95 ? 17.941 -2.162 -23.441 1.00 92.81 95 ALA A C 1
ATOM 746 O O . ALA A 1 95 ? 18.309 -2.362 -24.599 1.00 92.81 95 ALA A O 1
ATOM 747 N N . ILE A 1 96 ? 18.534 -2.758 -22.399 1.00 94.56 96 ILE A N 1
ATOM 748 C CA . ILE A 1 96 ? 19.640 -3.722 -22.543 1.00 94.56 96 ILE A CA 1
ATOM 749 C C . ILE A 1 96 ? 19.168 -4.968 -23.297 1.00 94.56 96 ILE A C 1
ATOM 751 O O . ILE A 1 96 ? 19.828 -5.425 -24.225 1.00 94.56 96 ILE A O 1
ATOM 755 N N . LYS A 1 97 ? 18.010 -5.511 -22.922 1.00 94.56 97 LYS A N 1
ATOM 756 C CA . LYS A 1 97 ? 17.431 -6.705 -23.542 1.00 94.56 97 LYS A CA 1
ATOM 757 C C . LYS A 1 97 ? 17.127 -6.487 -25.030 1.00 94.56 97 LYS A C 1
ATOM 759 O O . LYS A 1 97 ? 17.432 -7.360 -25.839 1.00 94.56 97 LYS A O 1
ATOM 764 N N . VAL A 1 98 ? 16.593 -5.317 -25.388 1.00 94.19 98 VAL A N 1
ATOM 765 C CA . VAL A 1 98 ? 16.373 -4.910 -26.785 1.00 94.19 98 VAL A CA 1
ATOM 766 C C . VAL A 1 98 ? 17.696 -4.829 -27.548 1.00 94.19 98 VAL A C 1
ATOM 768 O O . VAL A 1 98 ? 17.784 -5.349 -28.657 1.00 94.19 98 VAL A O 1
ATOM 771 N N . ALA A 1 99 ? 18.744 -4.252 -26.950 1.00 93.44 99 ALA A N 1
ATOM 772 C CA . ALA A 1 99 ? 20.074 -4.202 -27.564 1.00 93.44 99 ALA A CA 1
ATOM 773 C C . ALA A 1 99 ? 20.677 -5.601 -27.807 1.00 93.44 99 ALA A C 1
ATOM 775 O O . ALA A 1 99 ? 21.457 -5.780 -28.738 1.00 93.44 99 ALA A O 1
ATOM 776 N N . LEU A 1 100 ? 20.286 -6.596 -27.006 1.00 94.50 100 LEU A N 1
ATOM 777 C CA . LEU A 1 100 ? 20.682 -8.001 -27.152 1.00 94.50 100 LEU A CA 1
ATOM 778 C C . LEU A 1 100 ? 19.751 -8.816 -28.075 1.00 94.50 100 LEU A C 1
ATOM 780 O O . LEU A 1 100 ? 19.886 -10.035 -28.153 1.00 94.50 100 LEU A O 1
ATOM 784 N N . GLY A 1 101 ? 18.813 -8.170 -28.777 1.00 92.06 101 GLY A N 1
ATOM 785 C CA . GLY A 1 101 ? 17.941 -8.814 -29.766 1.00 92.06 101 GLY A CA 1
ATOM 786 C C . GLY A 1 101 ? 16.723 -9.541 -29.188 1.00 92.06 101 GLY A C 1
ATOM 787 O O . GLY A 1 101 ? 16.030 -10.244 -29.918 1.00 92.06 101 GLY A O 1
ATOM 788 N N . ALA A 1 102 ? 16.434 -9.383 -27.894 1.00 91.25 102 ALA A N 1
ATOM 789 C CA . ALA A 1 102 ? 15.242 -9.950 -27.272 1.00 91.25 102 ALA A CA 1
ATOM 790 C C . ALA A 1 102 ? 14.077 -8.944 -27.247 1.00 91.25 102 ALA A C 1
ATOM 792 O O . ALA A 1 102 ? 14.264 -7.732 -27.158 1.00 91.25 102 ALA A O 1
ATOM 793 N N . HIS A 1 103 ? 12.846 -9.460 -27.276 1.00 86.12 103 HIS A N 1
ATOM 794 C CA . HIS A 1 103 ? 11.622 -8.655 -27.337 1.00 86.12 103 HIS A CA 1
ATOM 795 C C . HIS A 1 103 ? 10.808 -8.718 -26.038 1.00 86.12 103 HIS A C 1
ATOM 797 O O . HIS A 1 103 ? 10.855 -9.701 -25.295 1.00 86.12 103 HIS A O 1
ATOM 803 N N . GLY A 1 104 ? 10.040 -7.660 -25.768 1.00 83.81 104 GLY A N 1
ATOM 804 C CA . GLY A 1 104 ? 9.101 -7.556 -24.645 1.00 83.81 104 GLY A CA 1
ATOM 805 C C . GLY A 1 104 ? 9.554 -6.569 -23.570 1.00 83.81 104 GLY A C 1
ATOM 806 O O . GLY A 1 104 ? 10.740 -6.517 -23.248 1.00 83.81 104 GLY A O 1
ATOM 807 N N . VAL A 1 105 ? 8.582 -5.837 -23.027 1.00 89.31 105 VAL A N 1
ATOM 808 C CA . VAL A 1 105 ? 8.731 -4.773 -22.022 1.00 89.31 105 VAL A CA 1
ATOM 809 C C . VAL A 1 105 ? 8.081 -5.239 -20.725 1.00 89.31 105 VAL A C 1
ATOM 811 O O . VAL A 1 105 ? 7.030 -5.883 -20.766 1.00 89.31 105 VAL A O 1
ATOM 814 N N . ALA A 1 106 ? 8.686 -4.928 -19.583 1.00 91.69 106 ALA A N 1
ATOM 815 C CA . ALA A 1 106 ? 8.057 -5.201 -18.299 1.00 91.69 106 ALA A CA 1
ATOM 816 C C . ALA A 1 106 ? 6.848 -4.272 -18.083 1.00 91.69 106 ALA A C 1
ATOM 818 O O . ALA A 1 106 ? 6.993 -3.050 -18.028 1.00 91.69 106 ALA A O 1
ATOM 819 N N . ASP A 1 107 ? 5.654 -4.849 -17.925 1.00 90.81 107 ASP A N 1
ATOM 820 C CA . ASP A 1 107 ? 4.439 -4.097 -17.604 1.00 90.81 107 ASP A CA 1
ATOM 821 C C . ASP A 1 107 ? 4.175 -4.094 -16.093 1.00 90.81 107 ASP A C 1
ATOM 823 O O . ASP A 1 107 ? 3.948 -5.131 -15.467 1.00 90.81 107 ASP A O 1
ATOM 827 N N . ILE A 1 108 ? 4.192 -2.896 -15.513 1.00 92.88 108 ILE A N 1
ATOM 828 C CA . ILE A 1 108 ? 3.866 -2.645 -14.105 1.00 92.88 108 ILE A CA 1
ATOM 829 C C . ILE A 1 108 ? 2.778 -1.576 -13.941 1.00 92.88 108 ILE A C 1
ATOM 831 O O . ILE A 1 108 ? 2.658 -0.977 -12.874 1.00 92.88 108 ILE A O 1
ATOM 835 N N . SER A 1 109 ? 1.967 -1.344 -14.976 1.00 92.06 109 SER A N 1
ATOM 836 C CA . SER A 1 109 ? 0.853 -0.378 -14.968 1.00 92.06 109 SER A CA 1
ATOM 837 C C . SER A 1 109 ? -0.163 -0.628 -13.844 1.00 92.06 109 SER A C 1
ATOM 839 O O . SER A 1 109 ? -0.724 0.304 -13.275 1.0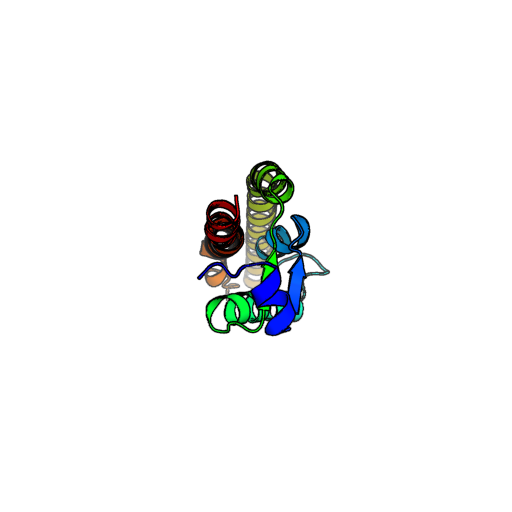0 92.06 109 SER A O 1
ATOM 841 N N . HIS A 1 110 ? -0.333 -1.881 -13.419 1.00 89.19 110 HIS A N 1
ATOM 842 C CA . HIS A 1 110 ? -1.179 -2.259 -12.281 1.00 89.19 110 HIS A CA 1
ATOM 843 C C . HIS A 1 110 ? -0.708 -1.699 -10.919 1.00 89.19 110 HIS A C 1
ATOM 845 O O . HIS A 1 110 ? -1.431 -1.822 -9.924 1.00 89.19 110 HIS A O 1
ATOM 851 N N . TYR A 1 111 ? 0.484 -1.087 -10.860 1.00 91.44 111 TYR A N 1
ATOM 852 C CA . TYR A 1 111 ? 0.984 -0.340 -9.704 1.00 91.44 111 TYR A CA 1
ATOM 853 C C . TYR A 1 111 ? 0.761 1.179 -9.793 1.00 91.44 111 TYR A C 1
ATOM 855 O O . TYR A 1 111 ? 1.093 1.887 -8.840 1.00 91.44 111 TYR A O 1
ATOM 863 N N . ASP A 1 112 ? 0.208 1.711 -10.887 1.00 90.56 112 ASP A N 1
ATOM 864 C CA . ASP A 1 112 ? 0.056 3.161 -11.093 1.00 90.56 112 ASP A CA 1
ATOM 865 C C . ASP A 1 112 ? -0.833 3.821 -10.036 1.00 90.56 112 ASP A C 1
ATOM 867 O O . ASP A 1 112 ? -0.526 4.909 -9.549 1.00 90.56 112 ASP A O 1
ATOM 871 N N . ASP A 1 113 ? -1.879 3.123 -9.604 1.00 92.31 113 ASP A N 1
ATOM 872 C CA . ASP A 1 113 ? -2.780 3.568 -8.547 1.00 92.31 113 ASP A CA 1
ATOM 873 C C . ASP A 1 113 ? -2.428 2.986 -7.166 1.00 92.31 113 ASP A C 1
ATOM 875 O O . ASP A 1 113 ? -3.143 3.258 -6.202 1.00 92.31 113 ASP A O 1
ATOM 879 N N . HIS A 1 114 ? -1.353 2.189 -7.043 1.00 92.25 114 HIS A N 1
ATOM 880 C CA . HIS A 1 114 ? -1.058 1.406 -5.837 1.00 92.25 114 HIS A CA 1
ATOM 881 C C . HIS A 1 114 ? -1.028 2.274 -4.580 1.00 92.25 114 HIS A C 1
ATOM 883 O O . HIS A 1 114 ? -1.694 1.968 -3.594 1.00 92.25 114 HIS A O 1
ATOM 889 N N . VAL A 1 115 ? -0.288 3.382 -4.630 1.00 93.62 115 VAL A N 1
ATOM 890 C CA . VAL A 1 115 ? -0.121 4.283 -3.485 1.00 93.62 115 VAL A CA 1
ATOM 891 C C . VAL A 1 115 ? -1.456 4.918 -3.093 1.00 93.62 115 VAL A C 1
ATOM 893 O O . VAL A 1 115 ? -1.819 4.918 -1.916 1.00 93.62 115 VAL A O 1
ATOM 896 N N . SER A 1 116 ? -2.220 5.406 -4.071 1.00 93.50 116 SER A N 1
ATOM 897 C CA . SER A 1 116 ? -3.535 6.012 -3.842 1.00 93.50 116 SER A CA 1
ATOM 898 C C . SER A 1 116 ? -4.529 5.004 -3.265 1.00 93.50 116 SER A C 1
ATOM 900 O O . SER A 1 116 ? -5.201 5.287 -2.273 1.00 93.50 116 SER A O 1
ATOM 902 N N . ARG A 1 117 ? -4.585 3.800 -3.838 1.00 92.94 117 ARG A N 1
ATOM 903 C CA . ARG A 1 117 ? -5.457 2.707 -3.399 1.00 92.94 117 ARG A CA 1
ATOM 904 C C . ARG A 1 117 ? -5.118 2.257 -1.979 1.00 92.94 117 ARG A C 1
ATOM 906 O O . ARG A 1 117 ? -6.015 2.170 -1.141 1.00 92.94 117 ARG A O 1
ATOM 913 N N . SER A 1 118 ? -3.840 2.056 -1.670 1.00 92.00 118 SER A N 1
ATOM 914 C CA . SER A 1 118 ? -3.389 1.690 -0.323 1.00 92.00 118 SER A CA 1
ATOM 915 C C . SER A 1 118 ? -3.658 2.797 0.705 1.00 92.00 118 SER A C 1
ATOM 917 O O . SER A 1 118 ? -4.080 2.505 1.825 1.00 92.00 118 SER A O 1
ATOM 919 N N . LYS A 1 119 ? -3.503 4.074 0.324 1.00 93.62 119 LYS A N 1
ATOM 920 C CA . LYS A 1 119 ? -3.840 5.226 1.180 1.00 93.62 119 LYS A CA 1
ATOM 921 C C . LYS A 1 119 ? -5.317 5.250 1.556 1.00 93.62 119 LYS A C 1
ATOM 923 O O . LYS A 1 119 ? -5.643 5.419 2.728 1.00 93.62 119 LYS A O 1
ATOM 928 N N . LEU A 1 120 ? -6.211 5.043 0.588 1.00 92.12 120 LEU A N 1
ATOM 929 C CA . LEU A 1 120 ? -7.656 5.001 0.841 1.00 92.12 120 LEU A CA 1
ATOM 930 C C . LEU A 1 120 ? -8.032 3.899 1.838 1.00 92.12 120 LEU A C 1
ATOM 932 O O . LEU A 1 120 ? -8.899 4.101 2.690 1.00 92.12 120 LEU A O 1
ATOM 936 N N . ILE A 1 121 ? -7.363 2.746 1.762 1.00 89.62 121 ILE A N 1
ATOM 937 C CA . ILE A 1 121 ? -7.569 1.643 2.703 1.00 89.62 121 ILE A CA 1
ATOM 938 C C . ILE A 1 121 ? -7.105 2.049 4.106 1.00 89.62 121 ILE A C 1
ATOM 940 O O . ILE A 1 121 ? -7.878 1.903 5.052 1.00 89.62 121 ILE A O 1
ATOM 944 N N . ALA A 1 122 ? -5.899 2.605 4.242 1.00 90.31 122 ALA A N 1
ATOM 945 C CA . ALA A 1 122 ? -5.362 3.057 5.526 1.00 90.31 122 ALA A CA 1
ATOM 946 C C . ALA A 1 122 ? -6.240 4.142 6.177 1.00 90.31 122 ALA A C 1
ATOM 948 O O . ALA A 1 122 ? -6.619 4.032 7.343 1.00 90.31 122 ALA A O 1
ATOM 949 N N . GLU A 1 123 ? -6.667 5.144 5.407 1.00 91.19 123 GLU A N 1
ATOM 950 C CA . GLU A 1 123 ? -7.585 6.180 5.888 1.00 91.19 123 GLU A CA 1
ATOM 951 C C . GLU A 1 123 ? -8.958 5.620 6.286 1.00 91.19 123 GLU A C 1
ATOM 953 O O . GLU A 1 123 ? -9.584 6.128 7.217 1.00 91.19 123 GLU A O 1
ATOM 958 N N . CYS A 1 124 ? -9.445 4.580 5.598 1.00 85.88 124 CYS A N 1
ATOM 959 C CA . CYS A 1 124 ? -10.687 3.896 5.959 1.00 85.88 124 CYS A CA 1
ATOM 960 C C . CYS A 1 124 ? -10.585 3.244 7.346 1.00 85.88 124 CYS A C 1
ATOM 962 O O . CYS A 1 124 ? -11.549 3.309 8.114 1.00 85.88 124 CYS A O 1
ATOM 964 N N . VAL A 1 125 ? -9.425 2.666 7.688 1.00 84.44 125 VAL A N 1
ATOM 965 C CA . VAL A 1 125 ? -9.170 2.103 9.024 1.00 84.44 125 VAL A CA 1
ATOM 966 C C . VAL A 1 125 ? -9.273 3.190 10.093 1.00 84.44 125 VAL A C 1
ATOM 968 O O . VAL A 1 125 ? -10.002 3.023 11.069 1.00 84.44 125 VAL A O 1
ATOM 971 N N . VAL A 1 126 ? -8.601 4.323 9.877 1.00 86.62 126 VAL A N 1
ATOM 972 C CA . VAL A 1 126 ? -8.547 5.433 10.841 1.00 86.62 126 VAL A CA 1
ATOM 973 C C . VAL A 1 126 ? -9.921 6.086 11.028 1.00 86.62 126 VAL A C 1
ATOM 975 O O . VAL A 1 126 ? -10.397 6.232 12.154 1.00 86.62 126 VAL A O 1
ATOM 978 N N . ARG A 1 127 ? -10.612 6.419 9.928 1.00 81.88 127 ARG A N 1
ATOM 979 C CA . ARG A 1 127 ? -11.918 7.104 9.967 1.00 81.88 127 ARG A CA 1
ATOM 980 C C . ARG A 1 127 ? -13.017 6.275 10.625 1.00 81.88 127 ARG A C 1
ATOM 982 O O . ARG A 1 127 ? -13.852 6.819 11.340 1.00 81.88 127 ARG A O 1
ATOM 989 N N . ARG A 1 128 ? -13.042 4.956 10.415 1.00 70.44 128 ARG A N 1
ATOM 990 C CA . ARG A 1 128 ? -14.097 4.100 10.985 1.00 70.44 128 ARG A CA 1
ATOM 991 C C . ARG A 1 128 ? -14.036 4.046 12.513 1.00 70.44 128 ARG A C 1
ATOM 993 O O . ARG A 1 128 ? -15.075 3.920 13.154 1.00 70.44 128 ARG A O 1
ATOM 1000 N N . GLN A 1 129 ? -12.844 4.189 13.085 1.00 63.59 129 GLN A N 1
ATOM 1001 C CA . GLN A 1 129 ? -12.654 4.183 14.533 1.00 63.59 129 GLN A CA 1
ATOM 1002 C C . GLN A 1 129 ? -12.969 5.530 15.193 1.00 63.59 129 GLN A C 1
ATOM 1004 O O . GLN A 1 129 ? -13.369 5.558 16.355 1.00 63.59 129 GLN A O 1
ATOM 1009 N N . GLN A 1 130 ? -12.926 6.637 14.443 1.00 53.19 130 GLN A N 1
ATOM 1010 C CA . GLN A 1 130 ? -13.447 7.924 14.923 1.00 53.19 130 GLN A CA 1
ATOM 1011 C C . GLN A 1 130 ? -14.948 7.866 15.239 1.00 53.19 130 GLN A C 1
ATOM 1013 O O . GLN A 1 130 ? -15.396 8.490 16.201 1.00 53.19 130 GLN A O 1
ATOM 1018 N N . CYS A 1 131 ? -15.731 7.088 14.482 1.00 43.09 131 CYS A N 1
ATOM 1019 C CA . CYS A 1 131 ? -17.150 6.883 14.784 1.00 43.09 131 CYS A CA 1
ATOM 1020 C C . CYS A 1 131 ? -17.379 6.091 16.080 1.00 43.09 131 CYS A C 1
ATOM 1022 O O . CYS A 1 131 ? -18.424 6.262 16.700 1.00 43.09 131 CYS A O 1
ATOM 1024 N N . PHE A 1 132 ? -16.430 5.242 16.487 1.00 43.81 132 PHE A N 1
ATOM 1025 C CA . PHE A 1 132 ? -16.538 4.458 17.717 1.00 43.81 132 PHE A CA 1
ATOM 1026 C C . PHE A 1 132 ? -16.264 5.326 18.951 1.00 43.81 132 PHE A C 1
ATOM 1028 O O . PHE A 1 132 ? -17.056 5.325 19.885 1.00 43.81 132 PHE A O 1
ATOM 1035 N N . PHE A 1 133 ? -15.201 6.138 18.932 1.00 36.88 133 PHE A N 1
ATOM 1036 C CA . PHE A 1 133 ? -14.799 6.931 20.101 1.00 36.88 133 PHE A CA 1
ATOM 1037 C C . PHE A 1 133 ? -15.782 8.072 20.432 1.00 36.88 133 PHE A C 1
ATOM 1039 O O . PHE A 1 133 ? -16.105 8.293 21.596 1.00 36.88 133 PHE A O 1
ATOM 1046 N N . ARG A 1 134 ? -16.355 8.735 19.414 1.00 33.56 134 ARG A N 1
ATOM 1047 C CA . ARG A 1 134 ? -17.374 9.793 19.599 1.00 33.56 134 ARG A CA 1
ATOM 1048 C C . ARG A 1 134 ? -18.725 9.308 20.136 1.00 33.56 134 ARG A C 1
ATOM 1050 O O . ARG A 1 134 ? -19.557 10.140 20.465 1.00 33.56 134 ARG A O 1
ATOM 1057 N N . GLN A 1 135 ? -18.976 8.000 20.161 1.00 36.44 135 GLN A N 1
ATOM 1058 C CA . GLN A 1 135 ? -20.207 7.427 20.720 1.00 36.44 135 GLN A CA 1
ATOM 1059 C C . GLN A 1 135 ? -20.034 6.940 22.168 1.00 36.44 135 GLN A C 1
ATOM 1061 O O . GLN A 1 135 ? -21.017 6.532 22.779 1.00 36.44 135 GLN A O 1
ATOM 1066 N N . VAL A 1 136 ? -18.804 6.954 22.696 1.00 38.38 136 VAL A N 1
ATOM 1067 C CA . VAL A 1 136 ? -18.453 6.444 24.035 1.00 38.38 136 VAL A CA 1
ATOM 1068 C C . VAL A 1 136 ? -17.941 7.562 24.964 1.00 38.38 136 VAL A C 1
ATOM 1070 O O . VAL A 1 136 ? -17.840 7.343 26.168 1.00 38.38 136 VAL A O 1
ATOM 1073 N N . SER A 1 137 ? -17.641 8.749 24.420 1.00 38.75 137 SER A N 1
ATOM 1074 C CA . SER A 1 137 ? -17.329 9.978 25.177 1.00 38.75 137 SER A CA 1
ATOM 1075 C C . SER A 1 137 ? -18.581 10.828 25.354 1.00 38.75 137 SER A C 1
ATOM 1077 O O . SER A 1 137 ? -18.732 11.427 26.438 1.00 38.75 137 SER A O 1
#

Foldseek 3Di:
DADDPVRCVVVVAAEAEDALVLLLLLQAACPDPPNDVVSNVVSVVLVVCCVPHPRYHYAYDPVSVVVNVVCLVVRLVNNVVNVVVVQVVQVVVQVVCVVVVHDDGDDPVVCVCSNVVSSVSSVVVVVVNVVNVVVHD